Protein AF-A0A402BJ70-F1 (afdb_monomer_lite)

Foldseek 3Di:
DDPVVVVVVVVVVVVVVVVVVV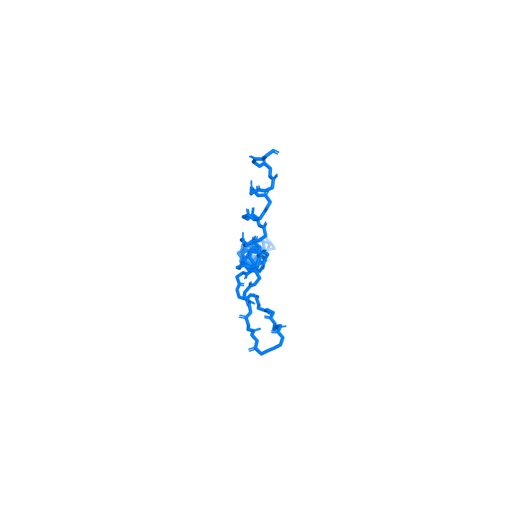VVVVVVVVVVVCVVCQNPPWDDDPNDIDGPNVVVVVVVVVVVVVVPD

pLDDT: mean 83.99, std 10.39, range [51.0, 96.5]

Structu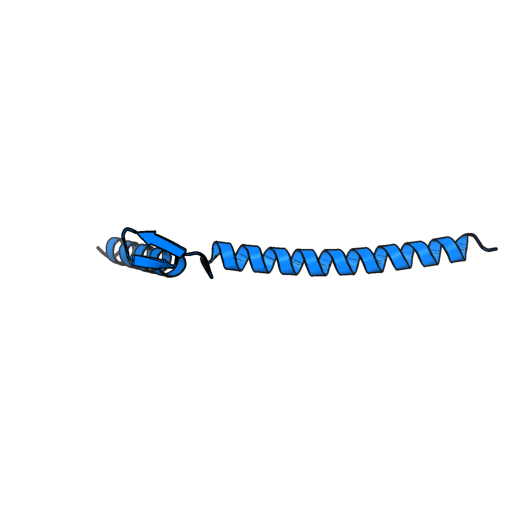re (mmCIF, N/CA/C/O backbone):
data_AF-A0A402BJ70-F1
#
_entry.id   AF-A0A402BJ70-F1
#
loop_
_atom_site.group_PDB
_atom_site.id
_atom_site.type_symbol
_atom_site.label_atom_id
_atom_site.label_alt_id
_atom_site.label_comp_id
_atom_site.label_asym_id
_atom_site.label_entity_id
_atom_site.label_seq_id
_atom_site.pdbx_PDB_ins_code
_atom_site.Cartn_x
_atom_site.Cartn_y
_atom_site.Cartn_z
_atom_site.occupancy
_atom_site.B_iso_or_equiv
_atom_site.auth_seq_id
_atom_site.auth_comp_id
_atom_site.auth_asym_id
_atom_site.auth_atom_id
_atom_site.pdbx_PDB_model_num
ATOM 1 N N . MET A 1 1 ? 22.147 -13.880 -36.452 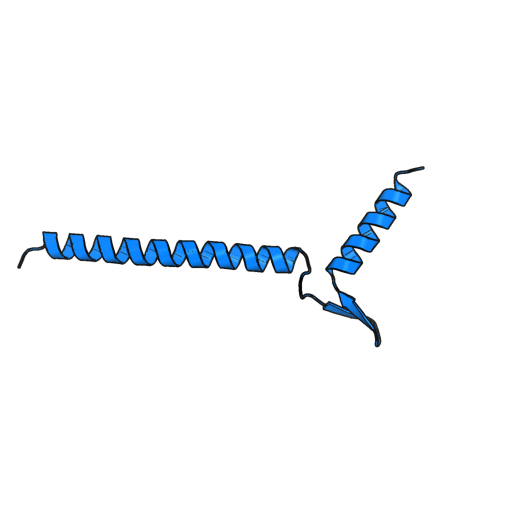1.00 51.00 1 MET A N 1
ATOM 2 C CA . MET A 1 1 ? 21.054 -13.461 -35.549 1.00 51.00 1 MET A CA 1
ATOM 3 C C . MET A 1 1 ? 21.694 -12.577 -34.490 1.00 51.00 1 MET A C 1
ATOM 5 O O . MET A 1 1 ? 22.662 -13.019 -33.888 1.00 51.00 1 MET A O 1
ATOM 9 N N . ASN A 1 2 ? 21.303 -11.303 -34.415 1.00 73.56 2 ASN A N 1
ATOM 10 C CA . ASN A 1 2 ? 22.097 -10.236 -33.797 1.00 73.56 2 ASN A CA 1
ATOM 11 C C . ASN A 1 2 ? 21.953 -10.229 -32.267 1.00 73.56 2 ASN A C 1
ATOM 13 O O . ASN A 1 2 ? 20.866 -9.997 -31.745 1.00 73.56 2 ASN A O 1
ATOM 17 N N . SER A 1 3 ? 23.056 -10.431 -31.545 1.00 76.88 3 SER A N 1
ATOM 18 C CA . SER A 1 3 ? 23.107 -10.413 -30.073 1.00 76.88 3 SER A CA 1
ATOM 19 C C . SER A 1 3 ? 22.632 -9.082 -29.471 1.00 76.88 3 SER A C 1
ATOM 21 O O . SER A 1 3 ? 22.131 -9.044 -28.351 1.00 76.88 3 SER A O 1
ATOM 23 N N . PHE A 1 4 ? 22.752 -7.987 -30.228 1.00 84.88 4 PHE A N 1
ATOM 24 C CA . PHE A 1 4 ? 22.279 -6.662 -29.831 1.00 84.88 4 PHE A CA 1
ATOM 25 C C . PHE A 1 4 ? 20.748 -6.580 -29.747 1.00 84.88 4 PHE A C 1
ATOM 27 O O . PHE A 1 4 ? 20.217 -6.029 -28.787 1.00 84.88 4 PHE A O 1
ATOM 34 N N . ASP A 1 5 ? 20.034 -7.194 -30.695 1.00 87.62 5 ASP A N 1
ATOM 35 C CA . ASP A 1 5 ? 18.566 -7.201 -30.698 1.00 87.62 5 ASP A CA 1
ATOM 36 C C . ASP A 1 5 ? 18.015 -8.024 -29.524 1.00 87.62 5 ASP A C 1
ATOM 38 O O . ASP A 1 5 ? 17.005 -7.665 -28.920 1.00 87.62 5 ASP A O 1
ATOM 42 N N . GLN A 1 6 ? 18.713 -9.101 -29.150 1.00 89.50 6 GLN A N 1
ATOM 43 C CA . GLN A 1 6 ? 18.379 -9.904 -27.971 1.00 89.50 6 GLN A CA 1
ATOM 44 C C . GLN A 1 6 ? 18.588 -9.118 -26.673 1.00 89.50 6 GLN A C 1
ATOM 46 O O . GLN A 1 6 ? 17.726 -9.139 -25.798 1.00 89.50 6 GLN A O 1
ATOM 51 N N . LEU A 1 7 ? 19.697 -8.380 -26.565 1.00 92.06 7 LEU A N 1
ATOM 52 C CA . LEU A 1 7 ? 19.965 -7.528 -25.408 1.00 92.06 7 LEU A CA 1
ATOM 53 C C . LEU A 1 7 ? 18.928 -6.403 -25.287 1.00 92.06 7 LEU A C 1
ATOM 55 O O . LEU A 1 7 ? 18.425 -6.145 -24.195 1.00 92.06 7 LEU A O 1
ATOM 59 N N . ALA A 1 8 ? 18.564 -5.768 -26.403 1.00 90.50 8 ALA A N 1
ATOM 60 C CA . ALA A 1 8 ? 17.542 -4.727 -26.430 1.00 90.50 8 ALA A CA 1
ATOM 61 C C . ALA A 1 8 ? 16.167 -5.255 -25.984 1.00 90.50 8 ALA A C 1
ATOM 63 O O . ALA A 1 8 ? 15.481 -4.602 -25.195 1.00 90.50 8 ALA A O 1
ATOM 64 N N . GLN A 1 9 ? 15.781 -6.455 -26.433 1.00 91.69 9 GLN A N 1
ATOM 65 C CA . GLN A 1 9 ? 14.549 -7.107 -25.982 1.00 91.69 9 GLN A CA 1
ATOM 66 C C . GLN A 1 9 ? 14.573 -7.423 -24.486 1.00 91.69 9 GLN A C 1
ATOM 68 O O . GLN A 1 9 ? 13.566 -7.228 -23.807 1.00 91.69 9 GLN A O 1
ATOM 73 N N . GLU A 1 10 ? 15.704 -7.886 -23.961 1.00 91.75 10 GLU A N 1
ATOM 74 C CA . GLU A 1 10 ? 15.803 -8.247 -22.549 1.00 91.75 10 GLU A CA 1
ATOM 75 C C . GLU A 1 10 ? 15.769 -7.012 -21.640 1.00 91.75 10 GLU A C 1
ATOM 77 O O . GLU A 1 10 ? 15.045 -7.004 -20.647 1.00 91.75 10 GLU A O 1
ATOM 82 N N . ILE A 1 11 ? 16.440 -5.920 -22.025 1.00 93.62 11 ILE A N 1
ATOM 83 C CA . ILE A 1 11 ? 16.341 -4.629 -21.323 1.00 93.62 11 ILE A CA 1
ATOM 84 C C . ILE A 1 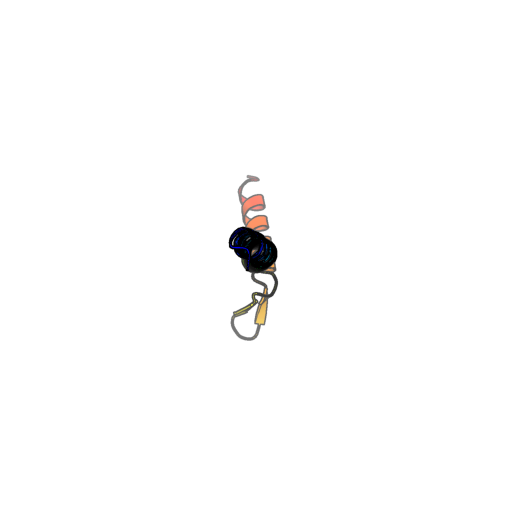11 ? 14.893 -4.126 -21.320 1.00 93.62 11 ILE A C 1
ATOM 86 O O . ILE A 1 11 ? 14.400 -3.642 -20.300 1.00 93.62 11 ILE A O 1
ATOM 90 N N . PHE A 1 12 ? 14.188 -4.259 -22.446 1.00 94.62 12 PHE A N 1
ATOM 91 C CA . PHE A 1 12 ? 12.787 -3.859 -22.534 1.00 94.62 12 PHE A CA 1
ATOM 92 C C . PHE A 1 12 ? 11.893 -4.678 -21.593 1.00 94.62 12 PHE A C 1
ATOM 94 O O . PHE A 1 12 ? 11.091 -4.100 -20.857 1.00 94.62 12 PHE A O 1
ATOM 101 N N . ARG A 1 13 ? 12.069 -6.005 -21.548 1.00 94.00 13 ARG A N 1
ATOM 102 C CA . ARG A 1 13 ? 11.342 -6.874 -20.605 1.00 94.00 13 ARG A CA 1
ATOM 103 C C . ARG A 1 13 ? 11.638 -6.507 -19.158 1.00 94.00 13 ARG A C 1
ATOM 105 O O . ARG A 1 13 ? 10.713 -6.373 -18.365 1.00 94.00 13 ARG A O 1
ATOM 112 N N . GLN A 1 14 ? 12.909 -6.302 -18.820 1.00 94.31 14 GLN A N 1
ATOM 113 C CA . GLN A 1 14 ? 13.308 -5.907 -17.469 1.00 94.31 14 GLN A CA 1
ATOM 114 C C . GLN A 1 14 ? 12.668 -4.581 -17.055 1.00 94.31 14 GLN A C 1
ATOM 116 O O . GLN A 1 14 ? 12.192 -4.461 -15.927 1.00 94.31 14 GLN A O 1
ATOM 121 N N . LYS A 1 15 ? 12.585 -3.612 -17.973 1.00 94.69 15 LYS A N 1
ATOM 122 C CA . LYS A 1 15 ? 11.898 -2.343 -17.725 1.00 94.69 15 LYS A CA 1
ATOM 123 C C . LYS A 1 15 ? 10.409 -2.546 -17.433 1.00 94.69 15 LYS A C 1
ATOM 125 O O . LYS A 1 15 ? 9.925 -2.004 -16.445 1.00 94.69 15 LYS A O 1
ATOM 130 N N . GLN A 1 16 ? 9.706 -3.353 -18.230 1.00 95.38 16 GLN A N 1
ATOM 131 C CA . GLN A 1 16 ? 8.287 -3.648 -17.984 1.00 95.38 16 GLN A CA 1
ATOM 132 C C . GLN A 1 16 ? 8.066 -4.340 -16.633 1.00 95.38 16 GLN A C 1
ATOM 134 O O . GLN A 1 16 ? 7.154 -3.976 -15.892 1.00 95.38 16 GLN A O 1
ATOM 139 N N . THR A 1 17 ? 8.923 -5.298 -16.274 1.00 95.75 17 THR A N 1
ATOM 140 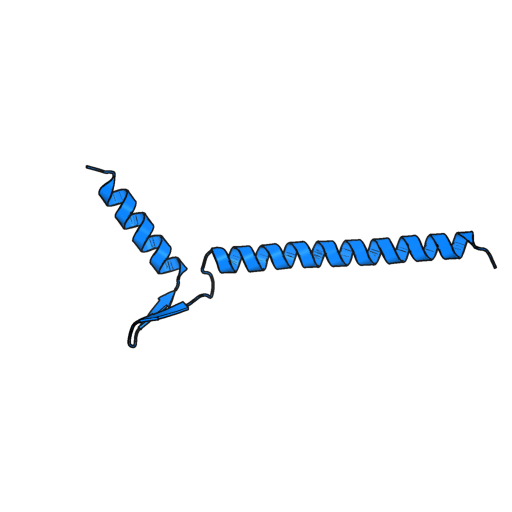C CA . THR A 1 17 ? 8.868 -5.955 -14.962 1.00 95.75 17 THR A CA 1
ATOM 141 C C . THR A 1 17 ? 9.092 -4.954 -13.832 1.00 95.75 17 THR A C 1
ATOM 143 O O . THR A 1 17 ? 8.369 -4.972 -12.840 1.00 95.75 17 THR A O 1
ATOM 146 N N . MET A 1 18 ? 10.060 -4.048 -13.981 1.00 96.50 18 MET A N 1
ATOM 147 C CA . MET A 1 18 ? 10.338 -3.019 -12.981 1.00 96.50 18 MET A CA 1
ATOM 148 C C . MET A 1 18 ? 9.149 -2.070 -12.790 1.00 96.50 18 MET A C 1
ATOM 150 O O . MET A 1 18 ? 8.792 -1.771 -11.654 1.00 96.50 18 MET A O 1
ATOM 154 N N . GLU A 1 19 ? 8.509 -1.635 -13.875 1.00 96.50 19 GLU A N 1
ATOM 155 C CA . GLU A 1 19 ? 7.306 -0.794 -13.816 1.00 96.50 19 GLU A CA 1
ATOM 156 C C . GLU A 1 19 ? 6.150 -1.517 -13.103 1.00 96.50 19 GLU A C 1
ATOM 158 O O . GLU A 1 19 ? 5.494 -0.933 -12.239 1.00 96.50 19 GLU A O 1
ATOM 163 N N . SER A 1 20 ? 5.949 -2.809 -13.388 1.00 95.62 20 SER A N 1
ATOM 164 C CA . SER A 1 20 ? 4.945 -3.630 -12.699 1.00 95.62 20 SER A CA 1
ATOM 165 C C . SER A 1 20 ? 5.221 -3.740 -11.198 1.00 95.62 20 SER A C 1
ATOM 167 O O . SER A 1 20 ? 4.312 -3.568 -10.388 1.00 95.62 20 SER A O 1
ATOM 169 N N . LEU A 1 21 ? 6.476 -3.993 -10.816 1.00 95.19 21 LEU A N 1
ATOM 170 C CA . LEU A 1 21 ? 6.875 -4.106 -9.412 1.00 95.19 21 LEU A CA 1
ATOM 171 C C . LEU A 1 21 ? 6.722 -2.778 -8.664 1.00 95.19 21 LEU A C 1
ATOM 173 O O . LEU A 1 21 ? 6.328 -2.770 -7.501 1.00 95.19 21 LEU A O 1
ATOM 177 N N . GLN A 1 22 ? 7.004 -1.648 -9.315 1.00 96.12 22 GLN A N 1
ATOM 178 C CA . GLN A 1 22 ? 6.797 -0.325 -8.722 1.00 96.12 22 GLN A CA 1
ATOM 179 C C . GLN A 1 22 ? 5.315 -0.038 -8.469 1.00 96.12 22 GLN A C 1
ATOM 181 O O . GLN A 1 22 ? 4.969 0.484 -7.408 1.00 96.12 22 GLN A O 1
ATOM 186 N N . ALA A 1 23 ? 4.442 -0.402 -9.412 1.00 95.88 23 ALA A N 1
ATOM 187 C CA . ALA A 1 23 ? 3.000 -0.255 -9.243 1.00 95.88 23 ALA A CA 1
ATOM 188 C C . ALA A 1 23 ? 2.473 -1.116 -8.082 1.00 95.88 23 ALA A C 1
ATOM 190 O O . ALA A 1 23 ? 1.723 -0.623 -7.240 1.00 95.88 23 ALA A O 1
ATOM 191 N N . GLU A 1 24 ? 2.914 -2.373 -7.994 1.00 94.00 24 GLU A N 1
ATOM 192 C CA . GLU A 1 24 ? 2.553 -3.273 -6.894 1.00 94.00 24 GLU A CA 1
ATOM 193 C C . GLU A 1 24 ? 3.059 -2.752 -5.544 1.00 94.00 24 GLU A C 1
ATOM 195 O O . GLU A 1 24 ? 2.319 -2.729 -4.563 1.00 94.00 24 GLU A O 1
ATOM 200 N N . ASN A 1 25 ? 4.298 -2.262 -5.491 1.00 96.31 25 ASN A N 1
ATOM 201 C CA . ASN A 1 25 ? 4.877 -1.711 -4.271 1.00 96.31 25 ASN A CA 1
ATOM 202 C C . ASN A 1 25 ? 4.096 -0.483 -3.764 1.00 96.31 25 ASN A C 1
ATOM 204 O O . ASN A 1 25 ? 3.804 -0.383 -2.571 1.00 96.31 25 ASN A O 1
ATOM 208 N N . ALA A 1 26 ? 3.691 0.414 -4.669 1.00 94.25 26 ALA A N 1
ATOM 209 C CA . ALA A 1 26 ? 2.860 1.566 -4.324 1.00 94.25 26 ALA A CA 1
ATOM 210 C C . ALA A 1 26 ? 1.490 1.148 -3.758 1.00 94.25 26 ALA A C 1
ATOM 212 O O . ALA A 1 26 ? 1.021 1.726 -2.774 1.00 94.25 26 ALA A O 1
ATOM 213 N N . GLU A 1 27 ? 0.868 0.123 -4.340 1.00 93.81 27 GLU A N 1
ATOM 214 C CA . GLU A 1 27 ? -0.412 -0.410 -3.873 1.00 93.81 27 GLU A CA 1
ATOM 215 C C . GLU A 1 27 ? -0.281 -1.108 -2.509 1.00 93.81 27 GLU A C 1
ATOM 217 O O . GLU A 1 27 ? -1.084 -0.864 -1.609 1.00 93.81 27 GLU A O 1
ATOM 222 N N . LEU A 1 28 ? 0.777 -1.891 -2.290 1.00 93.12 28 LEU A N 1
ATOM 223 C CA . LEU A 1 28 ? 1.059 -2.502 -0.987 1.00 93.12 28 LEU A CA 1
ATOM 224 C C . LEU A 1 28 ? 1.253 -1.447 0.105 1.00 93.12 28 LEU A C 1
ATOM 226 O O . LEU A 1 28 ? 0.696 -1.573 1.196 1.00 93.12 28 LEU A O 1
ATOM 230 N N . HIS A 1 29 ? 1.995 -0.375 -0.180 1.00 92.19 29 HIS A N 1
ATOM 231 C CA . HIS A 1 29 ? 2.147 0.728 0.766 1.00 92.19 29 HIS A CA 1
ATOM 232 C C . HIS A 1 29 ? 0.818 1.407 1.089 1.00 92.19 29 HIS A C 1
ATOM 234 O O . HIS A 1 29 ? 0.577 1.747 2.249 1.00 92.19 29 HIS A O 1
ATOM 240 N N . ARG A 1 30 ? -0.065 1.562 0.097 1.00 88.06 30 ARG A N 1
ATOM 241 C CA . ARG A 1 30 ? -1.417 2.081 0.313 1.00 88.06 30 ARG A CA 1
ATOM 242 C C . ARG A 1 30 ? -2.221 1.177 1.245 1.00 88.06 30 ARG A C 1
ATOM 244 O O . ARG A 1 30 ? -2.786 1.668 2.218 1.00 88.06 30 ARG A O 1
ATOM 251 N N . GLN A 1 31 ? -2.212 -0.131 0.997 1.00 84.75 31 GLN A N 1
ATOM 252 C CA . GLN A 1 31 ? -2.916 -1.108 1.830 1.00 84.75 31 GLN A CA 1
ATOM 253 C C . GLN A 1 31 ? -2.379 -1.126 3.266 1.00 84.75 31 GLN A C 1
ATOM 255 O O . GLN A 1 31 ? -3.156 -1.129 4.220 1.00 84.75 31 GLN A O 1
ATOM 260 N N . ILE A 1 32 ? -1.055 -1.074 3.440 1.00 85.75 32 ILE A N 1
ATOM 261 C CA . ILE A 1 32 ? -0.427 -0.979 4.763 1.00 85.75 32 ILE A CA 1
ATOM 262 C C . ILE A 1 32 ? -0.851 0.311 5.470 1.00 85.75 32 ILE A C 1
ATOM 264 O O . ILE A 1 32 ? -1.196 0.260 6.649 1.00 85.75 32 ILE A O 1
ATOM 268 N N . ALA A 1 33 ? -0.861 1.451 4.773 1.00 81.19 33 ALA A N 1
ATOM 269 C CA . ALA A 1 33 ? -1.301 2.721 5.344 1.00 81.19 33 ALA A CA 1
ATOM 270 C C . ALA A 1 33 ? -2.775 2.670 5.780 1.00 81.19 33 ALA A C 1
ATOM 272 O O . ALA A 1 33 ? -3.106 3.114 6.878 1.00 81.19 33 ALA A O 1
ATOM 273 N N . ASP A 1 34 ? -3.652 2.062 4.977 1.00 80.88 34 ASP A N 1
ATOM 274 C CA . ASP A 1 34 ? -5.061 1.868 5.331 1.00 80.88 34 ASP A CA 1
ATOM 275 C C . ASP A 1 34 ? -5.224 0.991 6.588 1.00 80.88 34 ASP A C 1
ATOM 277 O O . ASP A 1 34 ? -6.001 1.332 7.488 1.00 80.88 34 ASP A O 1
ATOM 281 N N . ILE A 1 35 ? -4.447 -0.094 6.699 1.00 80.62 35 ILE A N 1
ATOM 282 C CA . ILE A 1 35 ? -4.429 -0.970 7.882 1.00 80.62 35 ILE A CA 1
ATOM 283 C C . ILE A 1 35 ? -3.903 -0.222 9.113 1.00 80.62 35 ILE A C 1
ATOM 285 O O . ILE A 1 35 ? -4.511 -0.299 10.182 1.00 80.62 35 ILE A O 1
ATOM 289 N N . GLN A 1 36 ? -2.798 0.519 8.979 1.00 76.75 36 GLN A N 1
ATOM 290 C CA . GLN A 1 36 ? -2.220 1.335 10.056 1.00 76.75 36 GLN A CA 1
ATOM 291 C C . GLN A 1 36 ? -3.175 2.440 10.519 1.00 76.75 36 GLN A C 1
ATOM 293 O O . GLN A 1 36 ? -3.216 2.781 11.702 1.00 76.75 36 GLN A O 1
ATOM 298 N N . ASP A 1 37 ? -3.999 2.962 9.613 1.00 73.44 37 ASP A N 1
ATOM 299 C CA . ASP A 1 37 ? -5.092 3.875 9.935 1.00 73.44 37 ASP A CA 1
ATOM 300 C C . ASP A 1 37 ? -6.285 3.204 10.627 1.00 73.44 37 ASP A C 1
ATOM 302 O O . ASP A 1 37 ? -7.255 3.876 10.990 1.00 73.44 37 ASP A O 1
ATOM 306 N N . GLY A 1 38 ? -6.222 1.889 10.841 1.00 70.88 38 GLY A N 1
ATOM 307 C CA . GLY A 1 38 ? -7.284 1.103 11.450 1.00 70.88 38 GLY A CA 1
ATOM 308 C C . GLY A 1 38 ? -8.512 0.978 10.550 1.00 70.88 38 GLY A C 1
ATOM 309 O O . GLY A 1 38 ? -9.589 0.635 11.046 1.00 70.88 38 GLY A O 1
ATOM 310 N N . ARG A 1 39 ? -8.389 1.268 9.245 1.00 70.31 39 ARG A N 1
ATOM 311 C CA . ARG A 1 39 ? -9.483 1.098 8.282 1.00 70.31 39 ARG A CA 1
ATOM 312 C C . ARG A 1 39 ? -9.678 -0.396 8.056 1.00 70.31 39 ARG A C 1
ATOM 314 O O . ARG A 1 39 ? -8.755 -1.108 7.684 1.00 70.31 39 ARG A O 1
ATOM 321 N N . GLY A 1 40 ? -10.884 -0.884 8.332 1.00 69.75 40 GLY A N 1
ATOM 322 C CA . GLY A 1 40 ? -11.214 -2.302 8.171 1.00 69.75 40 GLY A CA 1
ATOM 323 C C . GLY A 1 40 ? -10.712 -3.226 9.287 1.00 69.75 40 GLY A C 1
ATOM 324 O O . GLY A 1 40 ? -11.042 -4.410 9.255 1.00 69.75 40 GLY A O 1
ATOM 325 N N . VAL A 1 41 ? -9.991 -2.718 10.297 1.00 78.62 41 VAL A N 1
ATOM 326 C CA . VAL A 1 41 ? -9.576 -3.512 11.466 1.00 78.62 41 VAL A CA 1
ATOM 327 C C . VAL A 1 41 ? -10.575 -3.326 12.605 1.00 78.62 41 VAL A C 1
ATOM 329 O O . VAL A 1 41 ? -10.848 -2.204 13.042 1.00 78.62 41 VAL A O 1
ATOM 332 N N . PHE A 1 42 ? -11.114 -4.441 13.096 1.00 81.38 42 PHE A N 1
ATOM 333 C CA . PHE A 1 42 ? -12.124 -4.461 14.147 1.00 81.38 42 PHE A CA 1
ATOM 334 C C . PHE A 1 42 ? -11.709 -5.385 15.283 1.00 81.38 42 PHE A C 1
ATOM 336 O O . PHE A 1 42 ? -11.179 -6.466 15.039 1.00 81.38 42 PHE A O 1
ATOM 343 N N . ILE A 1 43 ? -12.006 -4.971 16.511 1.00 83.06 43 ILE A N 1
ATOM 344 C CA . ILE A 1 43 ? -11.854 -5.796 17.706 1.00 83.06 43 ILE A CA 1
ATOM 345 C C . ILE A 1 43 ? -13.224 -6.061 18.329 1.00 83.06 43 ILE A C 1
ATOM 347 O O . ILE A 1 43 ? -14.118 -5.213 18.281 1.00 83.06 43 ILE A O 1
ATOM 351 N N . MET A 1 44 ? -13.380 -7.246 18.906 1.00 86.06 44 MET A N 1
ATOM 352 C CA . MET A 1 44 ? -14.561 -7.625 19.677 1.00 86.06 44 MET A CA 1
ATOM 353 C C . MET A 1 44 ? -14.247 -7.466 21.164 1.00 86.06 44 MET A C 1
ATOM 355 O O . MET A 1 44 ? -13.235 -7.985 21.634 1.00 86.06 44 MET A O 1
ATOM 359 N N . VAL A 1 45 ? -15.104 -6.761 21.900 1.00 85.94 45 VAL A N 1
ATOM 360 C CA . VAL A 1 45 ? -15.050 -6.674 23.365 1.00 85.94 45 VAL A CA 1
ATOM 361 C C . VAL A 1 45 ? -16.418 -7.087 23.897 1.00 85.94 45 VAL A C 1
ATOM 363 O O . VAL A 1 45 ? -17.399 -6.361 23.731 1.00 85.94 45 VAL A O 1
ATOM 366 N N . GLY A 1 46 ? -16.495 -8.283 24.485 1.00 90.19 46 GLY A N 1
ATOM 367 C CA . GLY A 1 46 ? -17.780 -8.941 24.737 1.00 90.19 46 GLY A CA 1
ATOM 368 C C . GLY A 1 46 ? -18.560 -9.122 23.429 1.00 90.19 46 GLY A C 1
ATOM 369 O O . GLY A 1 46 ? -17.984 -9.520 22.417 1.00 90.19 46 GLY A O 1
ATOM 370 N N . ASP A 1 47 ? -19.839 -8.745 23.436 1.00 91.69 47 ASP A N 1
ATOM 371 C CA . ASP A 1 47 ? -20.729 -8.829 22.266 1.00 91.69 47 ASP A CA 1
ATOM 372 C C . ASP A 1 47 ? -20.675 -7.592 21.351 1.00 91.69 47 ASP A C 1
ATOM 374 O O . ASP A 1 47 ? -21.474 -7.454 20.423 1.00 91.69 47 ASP A O 1
ATOM 378 N N . GLN A 1 48 ? -19.749 -6.660 21.597 1.00 87.19 48 GLN A N 1
ATOM 379 C CA . GLN A 1 48 ? -19.668 -5.402 20.858 1.00 87.19 48 GLN A CA 1
ATOM 380 C C . GLN A 1 48 ? -18.430 -5.343 19.961 1.00 87.19 48 GLN A C 1
ATOM 382 O O . GLN A 1 48 ? -17.314 -5.673 20.368 1.00 87.19 48 GLN A O 1
ATOM 387 N N . ARG A 1 49 ? -18.638 -4.878 18.724 1.00 84.06 49 ARG A N 1
ATOM 388 C CA . ARG A 1 49 ? -17.602 -4.712 17.699 1.00 84.06 49 ARG A CA 1
ATOM 389 C C . ARG A 1 49 ? -17.166 -3.255 17.615 1.00 84.06 49 ARG A C 1
ATOM 391 O O . ARG A 1 49 ? -17.981 -2.381 17.333 1.00 84.06 49 ARG A O 1
ATOM 398 N N . TYR A 1 50 ? -15.870 -3.013 17.759 1.00 83.31 50 TYR A N 1
ATOM 399 C CA . TYR A 1 50 ? -15.267 -1.685 17.685 1.00 83.31 50 TYR A CA 1
ATOM 400 C C . TYR A 1 50 ? -14.285 -1.607 16.521 1.00 83.31 50 TYR A C 1
ATOM 402 O O . TYR A 1 50 ? -13.508 -2.535 16.304 1.00 83.31 50 TYR A O 1
ATOM 410 N N . SER A 1 51 ? -14.283 -0.498 15.779 1.00 85.19 51 SER A N 1
ATOM 411 C CA . SER A 1 51 ? -13.206 -0.237 14.816 1.00 85.19 51 SER A CA 1
ATOM 412 C C . SER A 1 51 ? -11.969 0.285 15.554 1.00 85.19 51 SER A C 1
ATOM 414 O O . SER A 1 51 ? -12.094 1.092 16.481 1.00 85.19 51 SER A O 1
ATOM 416 N N . LEU A 1 52 ? -10.765 -0.136 15.151 1.00 81.88 52 LEU A N 1
ATOM 417 C CA . LEU A 1 52 ? -9.537 0.397 15.759 1.00 81.88 52 LEU A CA 1
ATOM 418 C C . LEU A 1 52 ? -9.415 1.910 15.554 1.00 81.88 52 LEU A C 1
ATOM 420 O O . LEU A 1 52 ? -8.961 2.619 16.451 1.00 81.88 52 LEU A O 1
ATOM 424 N N . ARG A 1 53 ? -9.892 2.415 14.413 1.00 82.44 53 ARG A N 1
ATOM 425 C CA . ARG A 1 53 ? -9.931 3.849 14.126 1.00 82.44 53 ARG A CA 1
ATOM 426 C C . ARG A 1 53 ? -10.748 4.629 15.160 1.00 82.44 53 ARG A C 1
ATOM 428 O O . ARG A 1 53 ? -10.234 5.592 15.721 1.00 82.44 53 ARG A O 1
ATOM 435 N N . SER A 1 54 ? -11.971 4.188 15.462 1.00 82.56 54 SER A N 1
ATOM 436 C CA . SER A 1 54 ? -12.827 4.857 16.457 1.00 82.56 54 SER A CA 1
ATOM 437 C C . SER A 1 54 ? -12.217 4.844 17.861 1.00 82.56 54 SER A C 1
ATOM 439 O O . SER A 1 54 ? -12.361 5.807 18.607 1.00 82.56 54 SER A O 1
ATOM 441 N N . ILE A 1 55 ? -11.496 3.775 18.221 1.00 82.62 55 ILE A N 1
ATOM 442 C CA . ILE A 1 55 ? -10.792 3.699 19.510 1.00 82.62 55 ILE A CA 1
ATOM 443 C C . ILE A 1 55 ? -9.640 4.708 19.543 1.00 82.62 55 ILE A C 1
ATOM 445 O O . ILE A 1 55 ? -9.501 5.445 20.517 1.00 82.62 55 ILE A O 1
ATOM 449 N N . ARG A 1 56 ? -8.842 4.774 18.470 1.00 82.31 56 ARG A N 1
ATOM 450 C CA . ARG A 1 56 ? -7.730 5.726 18.335 1.00 82.31 56 ARG A CA 1
ATOM 451 C C . ARG A 1 56 ? -8.212 7.175 18.442 1.00 82.31 56 ARG A C 1
ATOM 453 O O . ARG A 1 56 ? -7.604 7.970 19.151 1.00 82.31 56 ARG A O 1
ATOM 460 N N . GLU A 1 57 ? -9.316 7.510 17.780 1.00 83.31 57 GLU A N 1
ATOM 461 C CA . GLU A 1 57 ? -9.933 8.841 17.843 1.00 83.31 57 GLU A CA 1
ATOM 462 C C . GLU A 1 57 ? -10.391 9.185 19.273 1.00 83.31 57 GLU A C 1
ATOM 464 O O . GLU A 1 57 ? -9.994 10.222 19.807 1.00 83.31 57 GLU A O 1
ATOM 469 N N . ALA A 1 58 ? -11.098 8.271 19.948 1.00 83.75 58 ALA A N 1
ATOM 470 C CA . ALA A 1 58 ? -11.534 8.463 21.334 1.00 83.75 58 ALA A CA 1
ATOM 471 C C . ALA A 1 58 ? -10.364 8.610 22.331 1.00 83.75 58 ALA A C 1
ATOM 473 O O . ALA A 1 58 ? -10.460 9.356 23.310 1.00 83.75 58 ALA A O 1
ATOM 474 N N . MET A 1 59 ? -9.243 7.912 22.110 1.00 82.69 59 MET A N 1
ATOM 475 C CA . MET A 1 59 ? -8.038 8.071 22.933 1.00 82.69 59 MET A CA 1
ATOM 476 C C . MET A 1 59 ? -7.398 9.450 22.745 1.00 82.69 59 MET A C 1
ATOM 478 O O . MET A 1 59 ? -7.093 10.115 23.736 1.00 82.69 59 MET A O 1
ATOM 482 N N . ASN A 1 60 ? -7.282 9.915 21.500 1.00 83.38 60 ASN A N 1
ATOM 483 C CA . ASN A 1 60 ? -6.717 11.229 21.186 1.00 83.38 60 ASN A CA 1
ATOM 484 C C . ASN A 1 60 ? -7.547 12.381 21.786 1.00 83.38 60 ASN A C 1
ATOM 486 O O . ASN A 1 60 ? -6.992 13.371 22.265 1.00 83.38 60 ASN A O 1
ATOM 490 N N . GLU A 1 61 ? -8.879 12.268 21.800 1.00 81.50 61 GLU A N 1
ATOM 491 C CA . GLU A 1 61 ? -9.765 13.249 22.447 1.00 81.50 61 GLU A CA 1
ATOM 492 C C . GLU A 1 61 ? -9.549 13.314 23.966 1.00 81.50 61 GLU A C 1
ATOM 494 O O . GLU A 1 61 ? -9.482 14.402 24.546 1.00 81.50 61 GLU A O 1
ATOM 499 N N . ARG A 1 62 ? -9.359 12.159 24.616 1.00 78.31 62 ARG A N 1
ATOM 500 C CA . ARG A 1 62 ? -9.067 12.086 26.057 1.00 78.31 62 ARG A CA 1
ATOM 501 C C . ARG A 1 62 ? -7.714 12.683 26.431 1.00 78.31 62 ARG A C 1
ATOM 503 O O . ARG A 1 62 ? -7.575 13.176 27.549 1.00 78.31 62 ARG A O 1
ATOM 510 N N . GLU A 1 63 ? -6.720 12.619 25.552 1.00 73.62 63 GLU A N 1
ATOM 511 C CA . GLU A 1 63 ? -5.408 13.237 25.779 1.00 73.62 63 GLU A CA 1
ATOM 512 C C . GLU A 1 63 ? -5.462 14.762 25.627 1.00 73.62 63 GLU A C 1
ATOM 514 O O . GLU A 1 63 ? -4.902 15.483 26.452 1.00 73.62 63 GLU A O 1
ATOM 519 N N . ARG A 1 64 ? -6.228 15.276 24.654 1.00 72.88 64 ARG A N 1
ATOM 520 C CA . ARG A 1 64 ? -6.456 16.725 24.488 1.00 72.88 64 ARG A CA 1
ATOM 521 C C . ARG A 1 64 ? -7.196 17.348 25.671 1.00 72.88 64 ARG A C 1
ATOM 523 O O . ARG A 1 64 ? -6.831 18.435 26.113 1.00 72.88 64 ARG A O 1
ATOM 530 N N . GLY A 1 65 ? -8.189 16.645 26.215 1.00 71.44 65 GLY A N 1
ATOM 531 C CA . GLY A 1 65 ? -8.886 17.068 27.433 1.00 71.44 65 GLY A CA 1
ATOM 532 C C . GLY A 1 65 ? -8.001 17.055 28.686 1.00 71.44 65 GLY A C 1
ATOM 533 O O . GLY A 1 65 ? -8.234 17.838 29.600 1.00 71.44 65 GLY A O 1
ATOM 534 N N . ARG A 1 66 ? -6.961 16.207 28.722 1.00 66.12 66 ARG A N 1
ATOM 535 C CA . ARG A 1 66 ? -6.002 16.125 29.838 1.00 66.12 66 ARG A CA 1
ATOM 536 C C . ARG A 1 66 ? -4.928 17.215 29.804 1.00 66.12 66 ARG A C 1
ATOM 538 O O . ARG A 1 66 ? -4.511 17.651 30.864 1.00 66.12 66 ARG A O 1
ATOM 545 N N . ASN A 1 67 ? -4.524 17.673 28.619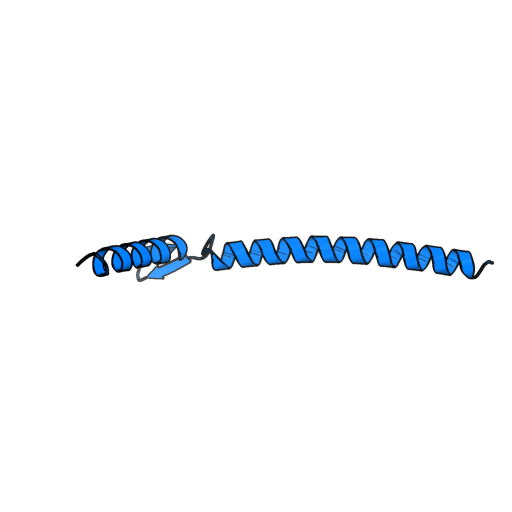 1.00 61.84 67 ASN A N 1
ATOM 546 C CA . ASN A 1 67 ? -3.531 18.746 28.444 1.00 61.84 67 ASN A CA 1
ATOM 547 C C . ASN A 1 67 ? -4.118 20.171 28.501 1.00 61.84 67 ASN A C 1
ATOM 549 O O . ASN A 1 67 ? -3.397 21.133 28.250 1.00 61.84 67 ASN A O 1
ATOM 553 N N . SER A 1 68 ? -5.417 20.314 28.777 1.00 61.44 68 SER A N 1
ATOM 554 C CA . SER A 1 68 ? -6.106 21.614 28.846 1.00 61.44 68 SER A CA 1
ATOM 555 C C . SER A 1 68 ? -6.294 22.139 30.282 1.00 61.44 68 SER A C 1
ATOM 557 O O . SER A 1 68 ? -7.052 23.087 30.476 1.00 61.44 68 SER A O 1
ATOM 559 N N . PHE A 1 69 ? -5.619 21.538 31.270 1.00 52.66 69 PHE A N 1
ATOM 560 C CA . PHE A 1 69 ? -5.583 21.974 32.671 1.00 52.66 69 PHE A CA 1
ATOM 561 C C . PHE A 1 69 ? -4.144 22.088 33.168 1.00 52.66 69 PHE A C 1
ATOM 563 O O . PHE A 1 69 ? -3.349 21.173 32.854 1.00 52.66 69 PHE A O 1
#

Secondary structure (DSSP, 8-state):
--HHHHHHHHHHHHHHHHHHHHHHHHHHHHHHHHHHTTTT-EEEETTEEEEHHHHHHHHHHHHHHHTT-

Organism: NCBI:txid2014873

Radius of gyration: 24.06 Å; chains: 1; bounding box: 44×35×68 Å

Sequence (69 aa):
MNSFDQLAQEIFRQKQTMESLQAENAELHRQIADIQDGRGVFIMVGDQRYSLRSIREAMNERERGRNSF